Protein AF-A0A0N0UZQ4-F1 (afdb_monomer)

Structure (mmCIF, N/CA/C/O backbone):
data_AF-A0A0N0UZQ4-F1
#
_entry.id   AF-A0A0N0UZQ4-F1
#
loop_
_atom_site.group_PDB
_atom_site.id
_atom_site.type_symbol
_atom_site.label_atom_id
_atom_site.label_alt_id
_atom_site.label_comp_id
_atom_site.label_asym_id
_atom_site.label_entity_id
_atom_site.label_seq_id
_atom_site.pdbx_PDB_ins_code
_atom_site.Cartn_x
_atom_site.Cartn_y
_atom_site.Cartn_z
_atom_site.occupancy
_atom_site.B_iso_or_equiv
_atom_site.auth_seq_id
_atom_site.auth_comp_id
_atom_site.auth_asym_id
_atom_site.auth_atom_id
_atom_site.pdbx_PDB_model_num
ATOM 1 N N . MET A 1 1 ? -9.371 7.144 -10.632 1.00 91.50 1 MET A N 1
ATOM 2 C CA . MET A 1 1 ? -10.014 5.848 -10.934 1.00 91.50 1 MET A CA 1
ATOM 3 C C . MET A 1 1 ? -11.484 5.900 -10.529 1.00 91.50 1 MET A C 1
ATOM 5 O O . MET A 1 1 ? -11.861 6.770 -9.751 1.00 91.50 1 MET A O 1
ATOM 9 N N . ARG A 1 2 ? -12.350 5.026 -11.067 1.00 90.88 2 ARG A N 1
ATOM 10 C CA . ARG A 1 2 ? -13.792 4.991 -10.733 1.00 90.88 2 ARG A CA 1
ATOM 11 C C . ARG A 1 2 ? -14.223 3.595 -10.284 1.00 90.88 2 ARG A C 1
ATOM 13 O O . ARG A 1 2 ? -13.680 2.597 -10.742 1.00 90.88 2 ARG A O 1
ATOM 20 N N . GLY A 1 3 ? -15.253 3.530 -9.440 1.00 94.94 3 GLY A N 1
ATOM 21 C CA . GLY A 1 3 ? -15.854 2.276 -8.974 1.00 94.94 3 GLY A CA 1
ATOM 22 C C . GLY A 1 3 ? -15.634 2.009 -7.486 1.00 94.94 3 GLY A C 1
ATOM 23 O O . GLY A 1 3 ? -15.282 2.909 -6.722 1.00 94.94 3 GLY A O 1
ATOM 24 N N . SER A 1 4 ? -15.881 0.768 -7.061 1.00 97.56 4 SER A N 1
ATOM 25 C CA . SER A 1 4 ? -15.708 0.352 -5.666 1.00 97.56 4 SER A CA 1
ATOM 26 C C . SER A 1 4 ? -14.229 0.371 -5.245 1.00 97.56 4 SER A C 1
ATOM 28 O O . SER A 1 4 ? -13.359 0.227 -6.104 1.00 97.56 4 SER A O 1
ATOM 30 N N . PRO A 1 5 ? -13.921 0.482 -3.935 1.00 98.12 5 PRO A N 1
ATOM 31 C CA . PRO A 1 5 ? -12.556 0.333 -3.423 1.00 98.12 5 PRO A CA 1
ATOM 32 C C . PRO A 1 5 ? -11.830 -0.908 -3.947 1.00 98.12 5 PRO A C 1
ATOM 34 O O . PRO A 1 5 ? -10.680 -0.823 -4.356 1.00 98.12 5 PRO A O 1
ATOM 37 N N . VAL A 1 6 ? -12.541 -2.038 -4.015 1.00 98.38 6 VAL A N 1
ATOM 38 C CA . VAL A 1 6 ? -12.014 -3.295 -4.558 1.00 98.38 6 VAL A CA 1
ATOM 39 C C . VAL A 1 6 ? -11.595 -3.120 -6.011 1.00 98.38 6 VAL A C 1
ATOM 41 O O . VAL A 1 6 ? -10.452 -3.408 -6.347 1.00 98.38 6 VAL A O 1
ATOM 44 N N . LYS A 1 7 ? -12.487 -2.606 -6.866 1.00 98.25 7 LYS A N 1
ATOM 45 C CA . LYS A 1 7 ? -12.185 -2.400 -8.284 1.00 98.25 7 LYS A CA 1
ATOM 46 C C . LYS A 1 7 ? -10.992 -1.467 -8.476 1.00 98.25 7 LYS A C 1
ATOM 48 O O . LYS A 1 7 ? -10.081 -1.809 -9.213 1.00 98.25 7 LYS A O 1
ATOM 53 N N . GLN A 1 8 ? -10.971 -0.331 -7.783 1.00 98.56 8 GLN A N 1
ATOM 54 C CA . GLN A 1 8 ? -9.891 0.644 -7.935 1.00 98.56 8 GLN A CA 1
ATOM 55 C C . GLN A 1 8 ? -8.532 0.077 -7.501 1.00 98.56 8 GLN A C 1
ATOM 57 O O . GLN A 1 8 ? -7.540 0.295 -8.185 1.00 98.56 8 GLN A O 1
ATOM 62 N N . VAL A 1 9 ? -8.482 -0.706 -6.417 1.00 98.56 9 VAL A N 1
ATOM 63 C CA . VAL A 1 9 ? -7.253 -1.402 -6.004 1.00 98.56 9 VAL A CA 1
ATOM 64 C C . VAL A 1 9 ? -6.811 -2.436 -7.039 1.00 98.56 9 VAL A C 1
ATOM 66 O O . VAL A 1 9 ? -5.619 -2.547 -7.320 1.00 98.56 9 VAL A O 1
ATOM 69 N N . GLN A 1 10 ? -7.749 -3.188 -7.621 1.00 98.00 10 GLN A N 1
ATOM 70 C CA . GLN A 1 10 ? -7.423 -4.146 -8.676 1.00 98.00 10 GLN A CA 1
ATOM 71 C C . GLN A 1 10 ? -6.881 -3.443 -9.916 1.00 98.00 10 GLN A C 1
ATOM 73 O O . GLN A 1 10 ? -5.828 -3.827 -10.419 1.00 98.00 10 GLN A O 1
ATOM 78 N N . ASP A 1 11 ? -7.552 -2.393 -10.379 1.00 98.12 11 ASP A N 1
ATOM 79 C CA . ASP A 1 11 ? -7.102 -1.611 -11.525 1.00 98.12 11 ASP A CA 1
ATOM 80 C C . ASP A 1 11 ? -5.698 -1.040 -11.256 1.00 98.12 11 ASP A C 1
ATOM 82 O O . ASP A 1 11 ? -4.803 -1.192 -12.087 1.00 98.12 11 ASP A O 1
ATOM 86 N N . LEU A 1 12 ? -5.458 -0.495 -10.056 1.00 98.44 12 LEU A N 1
ATOM 87 C CA . LEU A 1 12 ? -4.156 0.034 -9.642 1.00 98.44 12 LEU A CA 1
ATOM 88 C C . LEU A 1 12 ? -3.059 -1.040 -9.672 1.00 98.44 12 LEU A C 1
ATOM 90 O O . LEU A 1 12 ? -1.974 -0.816 -10.214 1.00 98.44 12 LEU A O 1
ATOM 94 N N . PHE A 1 13 ? -3.339 -2.223 -9.125 1.00 98.25 13 PHE A N 1
ATOM 95 C CA . PHE A 1 13 ? -2.390 -3.334 -9.083 1.00 98.25 13 PHE A CA 1
ATOM 96 C C . PHE A 1 13 ? -1.973 -3.803 -10.485 1.00 98.25 13 PHE A C 1
ATOM 98 O O . PHE A 1 13 ? -0.789 -4.040 -10.727 1.00 98.25 13 PHE A O 1
ATOM 105 N N . HIS A 1 14 ? -2.918 -3.898 -11.424 1.00 96.75 14 HIS A N 1
ATOM 106 C CA . HIS A 1 14 ? -2.625 -4.354 -12.786 1.00 96.75 14 HIS A CA 1
ATOM 107 C C . HIS A 1 14 ? -1.987 -3.258 -13.646 1.00 96.75 14 HIS A C 1
ATOM 109 O O . HIS A 1 14 ? -1.104 -3.541 -14.454 1.00 96.75 14 HIS A O 1
ATOM 115 N N . GLN A 1 15 ? -2.412 -2.004 -13.481 1.00 96.88 15 GLN A N 1
ATOM 116 C CA . GLN A 1 15 ? -1.999 -0.922 -14.373 1.00 96.88 15 GLN A CA 1
ATOM 117 C C . GLN A 1 15 ? -0.660 -0.298 -13.967 1.00 96.88 15 GLN A C 1
ATOM 119 O O . GLN A 1 15 ? 0.107 0.068 -14.855 1.00 96.88 15 GLN A O 1
ATOM 124 N N . SER A 1 16 ? -0.324 -0.256 -12.672 1.00 96.94 16 SER A N 1
ATOM 125 C CA . SER A 1 16 ? 0.933 0.323 -12.151 1.00 96.94 16 SER A CA 1
ATOM 126 C C . SER A 1 16 ? 2.210 -0.394 -12.600 1.00 96.94 16 SER A C 1
ATOM 128 O O . SER A 1 16 ? 3.282 0.194 -12.579 1.00 96.94 16 SER A O 1
ATOM 130 N N . GLY A 1 17 ? 2.129 -1.676 -12.971 1.00 95.81 17 GLY A N 1
ATOM 131 C CA . GLY A 1 17 ? 3.316 -2.507 -13.194 1.00 95.81 17 GLY A CA 1
ATOM 132 C C . GLY A 1 17 ? 3.964 -3.035 -11.908 1.00 95.81 17 GLY A C 1
ATOM 133 O O . GLY A 1 17 ? 5.008 -3.681 -11.986 1.00 95.81 17 GLY A O 1
ATOM 134 N N . ILE A 1 18 ? 3.346 -2.832 -10.732 1.00 96.94 18 ILE A N 1
ATOM 135 C CA . ILE A 1 18 ? 3.848 -3.408 -9.475 1.00 96.94 18 ILE A CA 1
ATOM 136 C C . ILE A 1 18 ? 3.788 -4.940 -9.479 1.00 96.94 18 ILE A C 1
ATOM 138 O O . ILE A 1 18 ? 4.606 -5.596 -8.832 1.00 96.94 18 ILE A O 1
ATOM 142 N N . ASN A 1 19 ? 2.823 -5.517 -10.199 1.00 97.00 19 ASN A N 1
ATOM 143 C CA . ASN A 1 19 ? 2.689 -6.956 -10.349 1.00 97.00 19 ASN A CA 1
ATOM 144 C C . ASN A 1 19 ? 3.802 -7.502 -11.254 1.00 97.00 19 ASN A C 1
ATOM 146 O O . ASN A 1 19 ? 3.790 -7.289 -12.462 1.00 97.00 19 ASN A O 1
ATOM 150 N N . GLN A 1 20 ? 4.745 -8.218 -10.650 1.00 96.44 20 GLN A N 1
ATOM 151 C CA . GLN A 1 20 ? 5.904 -8.831 -11.301 1.00 96.44 20 GLN A CA 1
ATOM 152 C C . GLN A 1 20 ? 5.928 -10.349 -11.050 1.00 96.44 20 GLN A C 1
ATOM 154 O O . GLN A 1 20 ? 6.976 -10.998 -11.056 1.00 96.44 20 GLN A O 1
ATOM 159 N N . ILE A 1 21 ? 4.766 -10.943 -10.774 1.00 95.62 21 ILE A N 1
ATOM 160 C CA . ILE A 1 21 ? 4.651 -12.387 -10.582 1.00 95.62 21 ILE A CA 1
ATOM 161 C C . ILE A 1 21 ? 4.991 -13.098 -11.898 1.00 95.62 21 ILE A C 1
ATOM 163 O O . ILE A 1 21 ? 4.527 -12.709 -12.965 1.00 95.62 21 ILE A O 1
ATOM 167 N N . GLY A 1 22 ? 5.821 -14.141 -11.813 1.00 93.69 22 GLY A N 1
ATOM 168 C CA . GLY A 1 22 ? 6.335 -14.869 -12.977 1.00 93.69 22 GLY A CA 1
ATOM 169 C C . GLY A 1 22 ? 7.665 -14.338 -13.523 1.00 93.69 22 GLY A C 1
ATOM 170 O O . GLY A 1 22 ? 8.264 -15.000 -14.366 1.00 93.69 22 GLY A O 1
ATOM 171 N N . THR A 1 23 ? 8.176 -13.205 -13.022 1.00 93.31 23 THR A N 1
ATOM 172 C CA . THR A 1 23 ? 9.519 -12.706 -13.366 1.00 93.31 23 THR A CA 1
ATOM 173 C C . THR A 1 23 ? 10.556 -13.072 -12.299 1.00 93.31 23 THR A C 1
ATOM 175 O O . THR A 1 23 ? 10.227 -13.334 -11.135 1.00 93.31 23 THR A O 1
ATOM 178 N N . SER A 1 24 ? 11.836 -13.110 -12.687 1.00 92.94 24 SER A N 1
ATOM 179 C CA . SER A 1 24 ? 12.928 -13.479 -11.779 1.00 92.94 24 SER A CA 1
ATOM 180 C C . SER A 1 24 ? 13.134 -12.428 -10.687 1.00 92.94 24 SER A C 1
ATOM 182 O O . SER A 1 24 ? 13.608 -11.320 -10.937 1.00 92.94 24 SER A O 1
ATOM 184 N N . LYS A 1 25 ? 12.857 -12.821 -9.439 1.00 91.62 25 LYS A N 1
ATOM 185 C CA . LYS A 1 25 ? 13.096 -11.994 -8.247 1.00 91.62 25 LYS A CA 1
ATOM 186 C C . LYS A 1 25 ? 14.578 -11.651 -8.055 1.00 91.62 25 LYS A C 1
ATOM 188 O O . LYS A 1 25 ? 14.888 -10.587 -7.529 1.00 91.62 25 LYS A O 1
ATOM 193 N N . HIS A 1 26 ? 15.487 -12.548 -8.438 1.00 90.88 26 HIS A N 1
ATOM 194 C CA . HIS A 1 26 ? 16.928 -12.319 -8.302 1.00 90.88 26 HIS A CA 1
ATOM 195 C C . HIS A 1 26 ? 17.401 -11.214 -9.246 1.00 90.88 26 HIS A C 1
ATOM 197 O O . HIS A 1 26 ? 18.005 -10.253 -8.779 1.00 90.88 26 HIS A O 1
ATOM 203 N N . ILE A 1 27 ? 17.015 -11.303 -10.522 1.00 92.12 27 ILE A N 1
ATOM 204 C CA . ILE A 1 27 ? 17.335 -10.285 -11.530 1.00 92.12 27 ILE A CA 1
ATOM 205 C C . ILE A 1 27 ? 16.722 -8.942 -11.122 1.00 92.12 27 ILE A C 1
ATOM 207 O O . ILE A 1 27 ? 17.424 -7.940 -11.057 1.00 92.12 27 ILE A O 1
ATOM 211 N N . ALA A 1 28 ? 15.441 -8.923 -10.732 1.00 91.69 28 ALA A N 1
ATOM 212 C CA . ALA A 1 28 ? 14.779 -7.697 -10.283 1.00 91.69 28 ALA A CA 1
ATOM 213 C C . ALA A 1 28 ? 15.507 -7.032 -9.099 1.00 91.69 28 ALA A C 1
ATOM 215 O O . ALA A 1 28 ? 15.639 -5.809 -9.042 1.00 91.69 28 ALA A O 1
ATOM 216 N N . LYS A 1 29 ? 16.022 -7.833 -8.161 1.00 92.00 29 LYS A N 1
ATOM 217 C CA . LYS A 1 29 ? 16.782 -7.340 -7.010 1.00 92.00 29 LYS A CA 1
ATOM 218 C C . LYS A 1 29 ? 18.117 -6.714 -7.417 1.00 92.00 29 LYS A C 1
ATOM 220 O O . LYS A 1 29 ? 18.507 -5.713 -6.818 1.00 92.00 29 LYS A O 1
ATOM 225 N N . GLU A 1 30 ? 18.819 -7.303 -8.380 1.00 93.50 30 GLU A N 1
ATOM 226 C CA . GLU A 1 30 ? 20.072 -6.763 -8.920 1.00 93.50 30 GLU A CA 1
ATOM 227 C C . GLU A 1 30 ? 19.821 -5.445 -9.651 1.00 93.50 30 GLU A C 1
ATOM 229 O O . GLU A 1 30 ? 20.414 -4.435 -9.278 1.00 93.50 30 GLU A O 1
ATOM 234 N N . THR A 1 31 ? 18.835 -5.406 -10.550 1.00 92.81 31 THR A N 1
ATOM 235 C CA . THR A 1 31 ? 18.444 -4.183 -11.266 1.00 92.81 31 THR A CA 1
ATOM 236 C C . THR A 1 31 ? 18.078 -3.045 -10.310 1.00 92.81 31 THR A C 1
ATOM 238 O O . THR A 1 31 ? 18.507 -1.907 -10.490 1.00 92.81 31 THR A O 1
ATOM 241 N N . VAL A 1 32 ? 17.316 -3.331 -9.248 1.00 93.00 32 VAL A N 1
ATOM 242 C CA . VAL A 1 32 ? 16.963 -2.314 -8.244 1.00 93.00 32 VAL A CA 1
ATOM 243 C C . VAL A 1 32 ? 18.195 -1.813 -7.489 1.00 93.00 32 VAL A C 1
ATOM 245 O O . VAL A 1 32 ? 18.293 -0.620 -7.208 1.00 93.00 32 VAL A O 1
ATOM 248 N N . ARG A 1 33 ? 19.148 -2.691 -7.157 1.00 93.25 33 ARG A N 1
ATOM 249 C CA . ARG A 1 33 ? 20.399 -2.288 -6.493 1.00 93.25 33 ARG A CA 1
ATOM 250 C C . ARG A 1 33 ? 21.255 -1.404 -7.390 1.00 93.25 33 ARG A C 1
ATOM 252 O O . ARG A 1 33 ? 21.764 -0.395 -6.914 1.00 93.25 33 ARG A O 1
ATOM 259 N N . GLU A 1 34 ? 21.387 -1.762 -8.660 1.00 93.06 34 GLU A N 1
ATOM 260 C CA . GLU A 1 34 ? 22.114 -0.968 -9.651 1.00 93.06 34 GLU A CA 1
ATOM 261 C C . GLU A 1 34 ? 21.484 0.413 -9.823 1.00 93.06 34 GLU A C 1
ATOM 263 O O . GLU A 1 34 ? 22.190 1.414 -9.720 1.00 93.06 34 GLU A O 1
ATOM 268 N N . LYS A 1 35 ? 20.154 0.480 -9.969 1.00 92.12 35 LYS A N 1
ATOM 269 C CA . LYS A 1 35 ? 19.418 1.748 -10.058 1.00 92.12 35 LYS A CA 1
ATOM 270 C C . LYS A 1 35 ? 19.640 2.626 -8.823 1.00 92.12 35 LYS A C 1
ATOM 272 O O . LYS A 1 35 ? 19.947 3.805 -8.953 1.00 92.12 35 LYS A O 1
ATOM 277 N N . LEU A 1 36 ? 19.537 2.058 -7.619 1.00 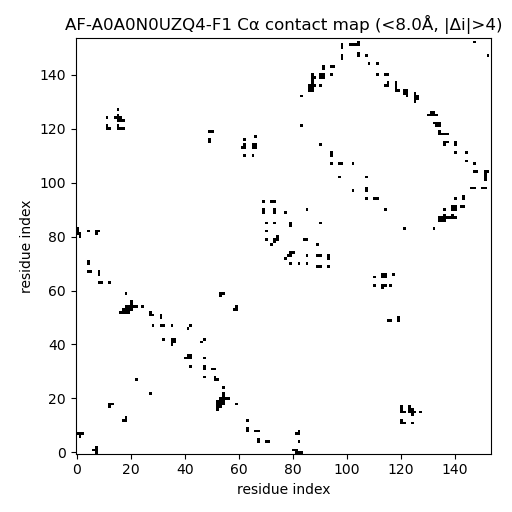92.69 36 LEU A N 1
ATOM 278 C CA . LEU A 1 36 ? 19.785 2.806 -6.381 1.00 92.69 36 LEU A CA 1
ATOM 279 C C . LEU A 1 36 ? 21.225 3.329 -6.305 1.00 92.69 36 LEU A C 1
ATOM 281 O O . LEU A 1 36 ? 21.420 4.483 -5.934 1.00 92.69 36 LEU A O 1
ATOM 285 N N . ASN A 1 37 ? 22.214 2.525 -6.704 1.00 92.44 37 ASN A N 1
ATOM 286 C CA . ASN A 1 37 ? 23.610 2.963 -6.767 1.00 92.44 37 ASN A CA 1
ATOM 287 C C . ASN A 1 37 ? 23.805 4.110 -7.773 1.00 92.44 37 ASN A C 1
ATOM 289 O O . ASN A 1 37 ? 24.470 5.087 -7.446 1.00 92.44 37 ASN A O 1
ATOM 293 N N . GLN A 1 38 ? 23.202 4.023 -8.965 1.00 93.19 38 GLN A N 1
ATOM 294 C CA . GLN A 1 38 ? 23.251 5.086 -9.980 1.00 93.19 38 GLN A CA 1
ATOM 295 C C . GLN A 1 38 ? 22.621 6.393 -9.478 1.00 93.19 38 GLN A C 1
ATOM 297 O O . GLN A 1 38 ? 23.118 7.477 -9.768 1.00 93.19 38 GLN A O 1
ATOM 302 N N . GLU A 1 39 ? 21.560 6.295 -8.677 1.00 91.31 39 GLU A N 1
ATOM 303 C CA . GLU A 1 39 ? 20.894 7.436 -8.041 1.00 91.31 39 GLU A CA 1
ATOM 304 C C . GLU A 1 39 ? 21.605 7.933 -6.765 1.00 91.31 39 GLU A C 1
ATOM 306 O O . GLU A 1 39 ? 21.075 8.804 -6.076 1.00 91.31 39 GLU A O 1
ATOM 311 N N . ASN A 1 40 ? 22.784 7.393 -6.420 1.00 91.81 40 ASN A N 1
ATOM 312 C CA . ASN A 1 40 ? 23.503 7.661 -5.165 1.00 91.81 40 ASN A CA 1
ATOM 313 C C . ASN A 1 40 ? 22.640 7.439 -3.902 1.00 91.81 40 ASN A C 1
ATOM 315 O O . ASN A 1 40 ? 22.794 8.120 -2.886 1.00 91.81 40 ASN A O 1
ATOM 319 N N . LYS A 1 41 ? 21.717 6.472 -3.953 1.00 90.31 41 LYS A N 1
ATOM 320 C CA . LYS A 1 41 ? 20.843 6.073 -2.843 1.00 90.31 41 LYS A CA 1
ATOM 321 C C . LYS A 1 41 ? 21.359 4.803 -2.170 1.00 90.31 41 LYS A C 1
ATOM 323 O O . LYS A 1 41 ? 21.915 3.909 -2.800 1.00 90.31 41 LYS A O 1
ATOM 328 N N . SER A 1 42 ? 21.113 4.685 -0.865 1.00 90.12 42 SER A N 1
ATOM 329 C CA . SER A 1 42 ? 21.535 3.512 -0.091 1.00 90.12 42 SER A CA 1
ATOM 330 C C . SER A 1 42 ? 20.831 2.227 -0.547 1.00 90.12 42 SER A C 1
ATOM 332 O O . SER A 1 42 ? 19.607 2.194 -0.691 1.00 90.12 42 SER A O 1
ATOM 334 N N . THR A 1 43 ? 21.589 1.140 -0.690 1.00 92.12 43 THR A N 1
ATOM 335 C CA . THR A 1 43 ? 21.120 -0.189 -1.124 1.00 92.12 43 THR A CA 1
ATOM 336 C C . THR A 1 43 ? 20.713 -1.106 0.036 1.00 92.12 43 THR A C 1
ATOM 338 O O . THR A 1 43 ? 20.808 -2.334 -0.055 1.00 92.12 43 THR A O 1
ATOM 341 N N . THR A 1 44 ? 20.227 -0.527 1.140 1.00 92.31 44 THR A N 1
ATOM 342 C CA . THR A 1 44 ? 19.716 -1.302 2.281 1.00 92.31 44 THR A CA 1
ATOM 343 C C . THR A 1 44 ? 18.601 -2.265 1.868 1.00 92.31 44 THR A C 1
ATOM 345 O O . THR A 1 44 ? 17.879 -2.044 0.894 1.00 92.31 44 THR A O 1
ATOM 348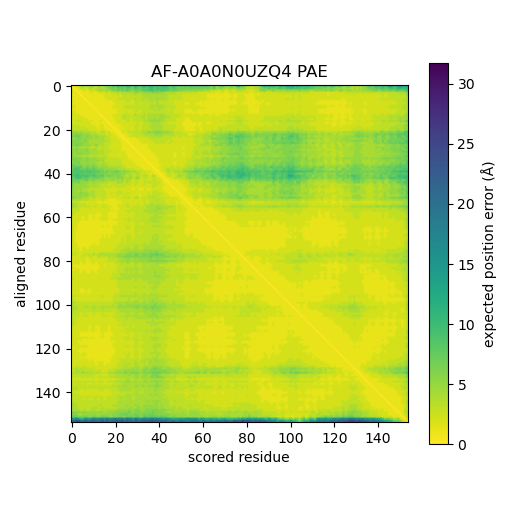 N N . TRP A 1 45 ? 18.405 -3.330 2.651 1.00 87.94 45 TRP A N 1
ATOM 349 C CA . TRP A 1 45 ? 17.304 -4.274 2.437 1.00 87.94 45 TRP A CA 1
ATOM 350 C C . TRP A 1 45 ? 15.936 -3.595 2.385 1.00 87.94 45 TRP A C 1
ATOM 352 O O . TRP A 1 45 ? 15.108 -3.972 1.557 1.00 87.94 45 TRP A O 1
ATOM 362 N N . HIS A 1 46 ? 15.731 -2.576 3.223 1.00 87.00 46 HIS A N 1
ATOM 363 C CA . HIS A 1 46 ? 14.519 -1.769 3.214 1.00 87.00 46 HIS A CA 1
ATOM 364 C C . HIS A 1 46 ? 14.346 -1.035 1.878 1.00 87.00 46 HIS A C 1
ATOM 366 O O . HIS A 1 46 ? 13.321 -1.207 1.225 1.00 87.00 46 HIS A O 1
ATOM 372 N N . ASN A 1 47 ? 15.362 -0.299 1.413 1.00 88.12 47 ASN A N 1
ATOM 373 C CA . ASN A 1 47 ? 15.276 0.458 0.160 1.00 88.12 47 ASN A CA 1
ATOM 374 C C . ASN A 1 47 ? 15.111 -0.450 -1.059 1.00 88.12 47 ASN A C 1
ATOM 376 O O . ASN A 1 47 ? 14.305 -0.160 -1.943 1.00 88.12 47 ASN A O 1
ATOM 380 N N . VAL A 1 48 ? 15.823 -1.577 -1.095 1.00 91.12 48 VAL A N 1
ATOM 381 C CA . VAL A 1 48 ? 15.668 -2.571 -2.162 1.00 91.12 48 VAL A CA 1
ATOM 382 C C . VAL A 1 48 ? 14.251 -3.143 -2.142 1.00 91.12 48 VAL A C 1
ATOM 384 O O . VAL A 1 48 ? 13.571 -3.132 -3.163 1.00 91.12 48 VAL A O 1
ATOM 387 N N . GLY A 1 49 ? 13.762 -3.584 -0.979 1.00 89.44 49 GLY A N 1
ATOM 388 C CA . GLY A 1 49 ? 12.406 -4.115 -0.829 1.00 89.44 49 GLY A CA 1
ATOM 389 C C . GLY A 1 49 ? 11.321 -3.096 -1.184 1.00 89.44 49 GLY A C 1
ATOM 390 O O . GLY A 1 49 ? 10.345 -3.451 -1.848 1.00 89.44 49 GLY A O 1
ATOM 391 N N . LYS A 1 50 ? 11.513 -1.823 -0.814 1.00 87.88 50 LYS A N 1
ATOM 392 C CA . LYS A 1 50 ? 10.622 -0.717 -1.176 1.00 87.88 50 LYS A CA 1
ATOM 393 C C . LYS A 1 50 ? 10.562 -0.525 -2.683 1.00 87.88 50 LYS A C 1
ATOM 395 O O . LYS A 1 50 ? 9.466 -0.329 -3.173 1.00 87.88 50 LYS A O 1
ATOM 400 N N . ASN A 1 51 ? 11.675 -0.641 -3.407 1.00 89.12 51 ASN A N 1
ATOM 401 C CA . ASN A 1 51 ? 11.725 -0.393 -4.851 1.00 89.12 51 ASN A CA 1
ATOM 402 C C . ASN A 1 51 ? 11.436 -1.631 -5.722 1.00 89.12 51 ASN A C 1
ATOM 404 O O . ASN A 1 51 ? 11.176 -1.490 -6.914 1.00 89.12 51 ASN A O 1
ATOM 408 N N . MET A 1 52 ? 11.416 -2.837 -5.154 1.00 93.69 52 MET A N 1
ATOM 409 C CA . MET A 1 52 ? 11.032 -4.045 -5.893 1.00 93.69 52 MET A CA 1
ATOM 410 C C . MET A 1 52 ? 9.525 -4.130 -6.167 1.00 93.69 52 MET A C 1
ATOM 412 O O . MET A 1 52 ? 8.705 -3.750 -5.326 1.00 93.69 52 MET A O 1
ATOM 416 N N . GLY A 1 53 ? 9.165 -4.737 -7.300 1.00 94.69 53 GLY A N 1
ATOM 417 C CA . GLY A 1 53 ? 7.803 -5.203 -7.564 1.00 94.69 53 GLY A CA 1
ATOM 418 C C . GLY A 1 53 ? 7.391 -6.383 -6.673 1.00 94.69 53 GLY A C 1
ATOM 419 O O . GLY A 1 53 ? 8.169 -6.909 -5.871 1.00 94.69 53 GLY A O 1
ATOM 420 N N . ILE A 1 54 ? 6.137 -6.810 -6.801 1.00 96.44 54 ILE A N 1
ATOM 421 C CA . ILE A 1 54 ? 5.577 -7.948 -6.067 1.00 96.44 54 ILE A CA 1
ATOM 422 C C . ILE A 1 54 ? 5.713 -9.209 -6.924 1.00 96.44 54 ILE A C 1
ATOM 424 O O . ILE A 1 54 ? 5.144 -9.289 -8.006 1.00 96.44 54 ILE A O 1
ATOM 428 N N . HIS A 1 55 ? 6.431 -10.210 -6.406 1.00 95.94 55 HIS A N 1
ATOM 429 C CA . HIS A 1 55 ? 6.724 -11.473 -7.106 1.00 95.94 55 HIS A CA 1
ATOM 430 C C . HIS A 1 55 ? 6.029 -12.705 -6.492 1.00 95.94 55 HIS A C 1
ATOM 432 O O . HIS A 1 55 ? 6.295 -13.830 -6.902 1.00 95.94 55 HIS A O 1
ATOM 438 N N . SER A 1 56 ? 5.176 -12.525 -5.478 1.00 95.25 56 SER A N 1
ATOM 439 C CA . SER A 1 56 ? 4.492 -13.618 -4.771 1.00 95.25 56 SER A CA 1
ATOM 440 C C . SER A 1 56 ? 2.991 -13.374 -4.736 1.00 95.25 56 SER A C 1
ATOM 442 O O . SER A 1 56 ? 2.568 -12.303 -4.301 1.00 95.25 56 SER A O 1
ATOM 444 N N . TYR A 1 57 ? 2.201 -14.384 -5.121 1.00 96.00 57 TYR A N 1
ATOM 445 C CA . TYR A 1 57 ? 0.736 -14.350 -5.023 1.00 96.00 57 TYR A CA 1
ATOM 446 C C . TYR A 1 57 ? 0.276 -14.061 -3.594 1.00 96.00 57 TYR A C 1
ATOM 448 O O . TYR A 1 57 ? -0.491 -13.132 -3.377 1.00 96.00 57 TYR A O 1
ATOM 456 N N . LYS A 1 58 ? 0.855 -14.751 -2.601 1.00 96.69 58 LYS A N 1
ATOM 457 C CA . LYS A 1 58 ? 0.522 -14.535 -1.186 1.00 96.69 58 LYS A CA 1
ATOM 458 C C . LYS A 1 58 ? 0.741 -13.081 -0.760 1.00 96.69 58 LYS A C 1
ATOM 460 O O . LYS A 1 58 ? -0.101 -12.500 -0.091 1.00 96.69 58 LYS A O 1
ATOM 465 N N . THR A 1 59 ? 1.866 -12.481 -1.156 1.00 95.69 59 THR A N 1
ATOM 466 C CA . THR A 1 59 ? 2.149 -11.072 -0.839 1.00 95.69 59 THR A CA 1
ATOM 467 C C . THR A 1 59 ? 1.200 -10.133 -1.578 1.00 95.69 59 THR A C 1
ATOM 469 O O . THR A 1 59 ? 0.734 -9.166 -0.986 1.00 95.69 59 THR A O 1
ATOM 472 N N . ALA A 1 60 ? 0.894 -10.414 -2.848 1.00 97.31 60 ALA A N 1
ATOM 473 C CA . ALA A 1 60 ? -0.049 -9.622 -3.630 1.00 97.31 60 ALA A CA 1
ATOM 474 C C . ALA A 1 60 ? -1.455 -9.633 -3.018 1.00 97.31 60 ALA A C 1
ATOM 476 O O . ALA A 1 60 ? -2.103 -8.590 -2.970 1.00 97.31 60 ALA A O 1
ATOM 477 N N . ASP A 1 61 ? -1.916 -10.783 -2.533 1.00 97.88 61 ASP A N 1
ATOM 478 C CA . ASP A 1 61 ? -3.218 -10.918 -1.881 1.00 97.88 61 ASP A CA 1
ATOM 479 C C . ASP A 1 61 ? -3.250 -10.125 -0.577 1.00 97.88 61 ASP A C 1
ATOM 481 O O . ASP A 1 61 ? -4.043 -9.191 -0.453 1.00 97.88 61 ASP A O 1
ATOM 485 N N . SER A 1 62 ? -2.309 -10.394 0.336 1.00 97.69 62 SER A N 1
ATOM 486 C CA . SER A 1 62 ? -2.249 -9.697 1.626 1.00 97.69 62 SER A CA 1
ATOM 487 C C . SER A 1 62 ? -2.110 -8.181 1.470 1.00 97.69 62 SER A C 1
ATOM 489 O O . SER A 1 62 ? -2.721 -7.421 2.216 1.00 97.69 62 SER A O 1
ATOM 491 N N . TYR A 1 63 ? -1.329 -7.706 0.498 1.00 98.31 63 TYR A N 1
ATOM 492 C CA . TYR A 1 63 ? -1.166 -6.267 0.292 1.00 98.31 63 TYR A CA 1
ATOM 493 C C . TYR A 1 63 ? -2.417 -5.632 -0.309 1.00 98.31 63 TYR A C 1
ATOM 495 O O . TYR A 1 63 ? -2.851 -4.593 0.182 1.00 98.31 63 TYR A O 1
ATOM 503 N N . ARG A 1 64 ? -3.049 -6.258 -1.311 1.00 98.44 64 ARG A N 1
ATOM 504 C CA . ARG A 1 64 ? -4.298 -5.736 -1.887 1.00 98.44 64 ARG A CA 1
ATOM 505 C C . ARG A 1 64 ? -5.425 -5.694 -0.861 1.00 98.44 64 ARG A C 1
ATOM 507 O O . ARG A 1 64 ? -6.193 -4.737 -0.874 1.00 98.44 64 ARG A O 1
ATOM 514 N N . GLU A 1 65 ? -5.512 -6.670 0.038 1.00 98.62 65 GLU A N 1
ATOM 515 C CA . GLU A 1 65 ? -6.476 -6.641 1.146 1.00 98.62 65 GLU A CA 1
ATOM 516 C C . GLU A 1 65 ? -6.287 -5.403 2.027 1.00 98.62 65 GLU A C 1
ATOM 518 O O . GLU A 1 65 ? -7.253 -4.685 2.296 1.00 98.62 65 GLU A O 1
ATOM 523 N N . VAL A 1 66 ? -5.041 -5.088 2.397 1.00 98.75 66 VAL A N 1
ATOM 524 C CA . VAL A 1 66 ? -4.730 -3.871 3.161 1.00 98.75 66 VAL A CA 1
ATOM 525 C C . VAL A 1 66 ? -5.047 -2.613 2.355 1.00 98.75 66 VAL A C 1
ATOM 527 O O . VAL A 1 66 ? -5.648 -1.691 2.892 1.00 98.75 66 VAL A O 1
ATOM 530 N N . TRP A 1 67 ? -4.714 -2.560 1.064 1.00 98.81 67 TRP A N 1
ATOM 531 C CA . TRP A 1 67 ? -5.002 -1.387 0.226 1.00 98.81 67 TRP A CA 1
ATOM 532 C C . TRP A 1 67 ? -6.506 -1.135 0.086 1.00 98.81 67 TRP A C 1
ATOM 534 O O . TRP A 1 67 ? -6.953 0.012 0.116 1.00 98.81 67 TRP A O 1
ATOM 544 N N . ILE A 1 68 ? -7.301 -2.205 -0.021 1.00 98.81 68 ILE A N 1
ATOM 545 C CA . ILE A 1 68 ? -8.765 -2.125 -0.021 1.00 98.81 68 ILE A CA 1
ATOM 546 C C . ILE A 1 68 ? -9.257 -1.582 1.316 1.00 98.81 68 ILE A C 1
ATOM 548 O O . ILE A 1 68 ? -10.139 -0.725 1.320 1.00 98.81 68 ILE A O 1
ATOM 552 N N . ALA A 1 69 ? -8.701 -2.063 2.430 1.00 98.75 69 ALA A N 1
ATOM 553 C CA . ALA A 1 69 ? -9.068 -1.606 3.763 1.00 98.75 69 ALA A CA 1
ATOM 554 C C . ALA A 1 69 ? -8.734 -0.120 3.971 1.00 98.75 69 ALA A C 1
ATOM 556 O O . ALA A 1 69 ? -9.612 0.629 4.385 1.00 98.75 69 ALA A O 1
ATOM 557 N N . VAL A 1 70 ? -7.535 0.327 3.578 1.00 98.81 70 VAL A N 1
ATOM 558 C CA . VAL A 1 70 ? -7.126 1.744 3.601 1.00 98.81 70 VAL A CA 1
ATOM 559 C C . VAL A 1 70 ? -8.086 2.605 2.780 1.00 98.81 70 VAL A C 1
ATOM 561 O O . VAL A 1 70 ? -8.560 3.636 3.246 1.00 98.81 70 VAL A O 1
ATOM 564 N N . HIS A 1 71 ? -8.409 2.193 1.551 1.00 98.75 71 HIS A N 1
ATOM 565 C CA . HIS A 1 71 ? -9.294 2.987 0.700 1.00 98.75 71 HIS A CA 1
ATOM 566 C C . HIS A 1 71 ? -10.749 2.984 1.192 1.00 98.75 71 HIS A C 1
ATOM 568 O O . HIS A 1 71 ? -11.448 3.980 1.023 1.00 98.75 71 HIS A O 1
ATOM 574 N N . ARG A 1 72 ? -11.230 1.885 1.790 1.00 98.62 72 ARG A N 1
ATOM 575 C CA . ARG A 1 72 ? -12.548 1.845 2.447 1.00 98.62 72 ARG A CA 1
ATOM 576 C C . ARG A 1 72 ? -12.593 2.804 3.628 1.00 98.62 72 ARG A C 1
ATOM 578 O O . ARG A 1 72 ? -13.482 3.645 3.653 1.00 98.62 72 ARG A O 1
ATOM 585 N N . ASP A 1 73 ? -11.598 2.737 4.506 1.00 98.62 73 ASP A N 1
ATOM 586 C CA . ASP A 1 73 ? -11.473 3.617 5.667 1.00 98.62 73 ASP A CA 1
ATOM 587 C C . ASP A 1 73 ? -11.466 5.097 5.254 1.00 98.62 73 ASP A C 1
ATOM 589 O O . ASP A 1 73 ? -12.303 5.879 5.701 1.00 98.62 73 ASP A O 1
ATOM 593 N N . ALA A 1 74 ? -10.620 5.467 4.287 1.00 98.44 74 ALA A N 1
ATOM 594 C CA . ALA A 1 74 ? -10.558 6.832 3.767 1.00 98.44 74 ALA A CA 1
ATOM 595 C C . ALA A 1 74 ? -11.868 7.276 3.089 1.00 98.44 74 ALA A C 1
ATOM 597 O O . ALA A 1 74 ? -12.256 8.445 3.150 1.00 98.44 74 ALA A O 1
ATOM 598 N N . LYS A 1 75 ? -12.575 6.359 2.421 1.00 97.94 75 LYS A N 1
ATOM 599 C CA . LYS A 1 75 ? -13.866 6.657 1.800 1.00 97.94 75 LYS A CA 1
ATOM 600 C C . LYS A 1 75 ? -14.961 6.883 2.842 1.00 97.94 75 LYS A C 1
ATOM 602 O O . LYS A 1 75 ? -15.758 7.799 2.668 1.00 97.94 75 LYS A O 1
ATOM 607 N N . GLU A 1 76 ? -15.020 6.039 3.864 1.00 97.88 76 GLU A N 1
ATOM 608 C CA . GLU A 1 76 ? -16.083 6.022 4.873 1.00 97.88 76 GLU A CA 1
ATOM 609 C C . GLU A 1 76 ? -15.916 7.148 5.896 1.00 97.88 76 GLU A C 1
ATOM 611 O O . GLU A 1 76 ? -16.887 7.838 6.192 1.00 97.88 76 GLU A O 1
ATOM 616 N N . ASN A 1 77 ? -14.688 7.392 6.359 1.00 97.38 77 ASN A N 1
ATOM 617 C CA . ASN A 1 77 ? -14.416 8.365 7.418 1.00 97.38 77 ASN A CA 1
ATOM 618 C C . ASN A 1 77 ? -14.098 9.774 6.893 1.00 97.38 77 ASN A C 1
ATOM 620 O O . ASN A 1 77 ? -14.320 10.755 7.597 1.00 97.38 77 ASN A O 1
ATOM 624 N N . ILE A 1 78 ? -13.582 9.892 5.662 1.00 96.38 78 ILE A N 1
ATOM 625 C CA . ILE A 1 78 ? -13.040 11.158 5.122 1.00 96.38 78 ILE A CA 1
ATOM 626 C C . ILE A 1 78 ? -13.701 11.545 3.784 1.00 96.38 78 ILE A C 1
ATOM 628 O O . ILE A 1 78 ? -13.640 12.693 3.349 1.00 96.38 78 ILE A O 1
ATOM 632 N N . GLY A 1 79 ? -14.384 10.612 3.112 1.00 97.00 79 GLY A N 1
ATOM 633 C CA . GLY A 1 79 ? -15.073 10.874 1.844 1.00 97.00 79 GLY A CA 1
ATOM 634 C C . GLY A 1 79 ? -14.190 10.761 0.595 1.00 97.00 79 GLY A C 1
ATOM 635 O O . GLY A 1 79 ? -14.567 11.256 -0.473 1.00 97.00 79 GLY A O 1
ATOM 636 N N . VAL A 1 80 ? -13.033 10.094 0.678 1.00 97.44 80 VAL A N 1
ATOM 637 C CA . VAL A 1 80 ? -12.134 9.878 -0.470 1.00 97.44 80 VAL A CA 1
ATOM 638 C C . VAL A 1 80 ? -12.778 8.931 -1.492 1.00 97.44 80 VAL A C 1
ATOM 640 O O . VAL A 1 80 ? -12.937 7.736 -1.261 1.00 97.44 80 VAL A O 1
ATOM 643 N N . LYS A 1 81 ? -13.171 9.465 -2.656 1.00 96.88 81 LYS A N 1
ATOM 644 C CA . LYS A 1 81 ? -13.882 8.693 -3.700 1.00 96.88 81 LYS A CA 1
ATOM 645 C C . LYS A 1 81 ? -12.959 7.939 -4.666 1.00 96.88 81 LYS A C 1
ATOM 647 O O . LYS A 1 81 ? -13.379 6.931 -5.239 1.00 96.88 81 LYS A O 1
ATOM 652 N N . SER A 1 82 ? -11.756 8.461 -4.893 1.00 97.81 82 SER A N 1
ATOM 653 C CA . SER A 1 82 ? -10.765 7.921 -5.831 1.00 97.81 82 SER A CA 1
ATOM 654 C C . SER A 1 82 ? -9.502 7.544 -5.072 1.00 97.81 82 SER A C 1
ATOM 656 O O . SER A 1 82 ? -8.998 8.363 -4.305 1.00 97.81 82 SER A O 1
ATOM 658 N N . ILE A 1 83 ? -8.957 6.358 -5.339 1.00 98.25 83 ILE A N 1
ATOM 659 C CA . ILE A 1 83 ? -7.721 5.880 -4.706 1.00 98.25 83 ILE A CA 1
ATOM 660 C C . ILE A 1 83 ? -6.518 6.765 -5.034 1.00 98.25 83 ILE A C 1
ATOM 662 O O . ILE A 1 83 ? -5.633 6.941 -4.206 1.00 98.25 83 ILE A O 1
ATOM 666 N N . GLU A 1 84 ? -6.537 7.406 -6.202 1.00 98.06 84 GLU A N 1
ATOM 667 C CA . GLU A 1 84 ? -5.527 8.385 -6.610 1.00 98.06 84 GLU A CA 1
ATOM 668 C C . GLU A 1 84 ? -5.547 9.663 -5.758 1.00 98.06 84 GLU A C 1
ATOM 670 O O . GLU A 1 84 ? -4.598 10.435 -5.808 1.00 98.06 84 GLU A O 1
ATOM 675 N N . ASN A 1 85 ? -6.593 9.886 -4.957 1.00 97.75 85 ASN A N 1
ATOM 676 C CA . ASN A 1 85 ? -6.687 11.032 -4.051 1.00 97.75 85 ASN A CA 1
ATOM 677 C C . ASN A 1 85 ? -6.262 10.668 -2.617 1.00 97.75 85 ASN A C 1
ATOM 679 O O . ASN A 1 85 ? -6.479 11.455 -1.692 1.00 97.75 85 ASN A O 1
ATOM 683 N N . LEU A 1 86 ? -5.705 9.470 -2.400 1.00 98.25 86 LEU A N 1
ATOM 684 C CA . LEU A 1 86 ? -5.123 9.115 -1.112 1.00 98.25 86 LEU A CA 1
ATOM 685 C C . LEU A 1 86 ? -3.921 10.008 -0.795 1.00 98.25 86 LEU A C 1
ATOM 687 O O . LEU A 1 86 ? -3.093 10.311 -1.650 1.00 98.25 86 LEU A O 1
ATOM 691 N N . LYS A 1 87 ? -3.824 10.386 0.476 1.00 98.00 87 LYS A N 1
ATOM 692 C CA . LYS A 1 87 ? -2.751 11.188 1.055 1.00 98.00 87 LYS A CA 1
ATOM 693 C C . LYS A 1 87 ? -2.180 10.452 2.260 1.00 98.00 87 LYS A C 1
ATOM 695 O O . LYS A 1 87 ? -2.832 9.560 2.806 1.00 98.00 87 LYS A O 1
ATOM 700 N N . GLY A 1 88 ? -0.993 10.866 2.700 1.00 98.06 88 GLY A N 1
ATOM 701 C CA . GLY A 1 88 ? -0.335 10.274 3.865 1.00 98.06 88 GLY A CA 1
ATOM 702 C C . GLY A 1 88 ? -1.198 10.322 5.129 1.00 98.06 88 GLY A C 1
ATOM 703 O O . GLY A 1 88 ? -1.247 9.338 5.858 1.00 98.06 88 GLY A O 1
ATOM 704 N N . GLU A 1 89 ? -1.960 11.399 5.332 1.00 98.12 89 GLU A N 1
ATOM 705 C CA . GLU A 1 89 ? -2.882 11.555 6.469 1.00 98.12 89 GLU A CA 1
ATOM 706 C C . GLU A 1 89 ? -3.986 10.482 6.510 1.00 98.12 89 GLU A C 1
ATOM 708 O O . GLU A 1 89 ? -4.310 9.973 7.577 1.00 98.12 89 GLU A O 1
ATOM 713 N N . HIS A 1 90 ? -4.500 10.048 5.352 1.00 98.50 90 HIS A N 1
ATOM 714 C CA . HIS A 1 90 ? -5.508 8.982 5.287 1.00 98.50 90 HIS A CA 1
ATOM 715 C C . HIS A 1 90 ? -4.907 7.615 5.641 1.00 98.50 90 HIS A C 1
ATOM 717 O O . HIS A 1 90 ? -5.546 6.782 6.277 1.00 98.50 90 HIS A O 1
ATOM 723 N N . VAL A 1 91 ? -3.661 7.378 5.219 1.00 98.62 91 VAL A N 1
ATOM 724 C CA . VAL A 1 91 ? -2.927 6.146 5.532 1.00 98.62 91 VAL A CA 1
ATOM 725 C C . VAL A 1 91 ? -2.592 6.086 7.021 1.00 98.62 91 VAL A C 1
ATOM 7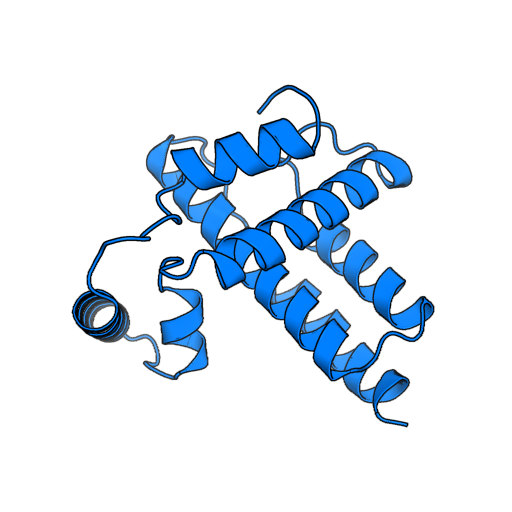27 O O . VAL A 1 91 ? -2.743 5.033 7.636 1.00 98.62 91 VAL A O 1
ATOM 730 N N . GLN A 1 92 ? -2.166 7.209 7.603 1.00 98.50 92 GLN A N 1
ATOM 731 C CA . GLN A 1 92 ? -1.900 7.307 9.035 1.00 98.50 92 GLN A CA 1
ATOM 732 C C . GLN A 1 92 ? -3.168 7.087 9.857 1.00 98.50 92 GLN A C 1
ATOM 734 O O . GLN A 1 92 ? -3.128 6.242 10.743 1.00 98.50 92 G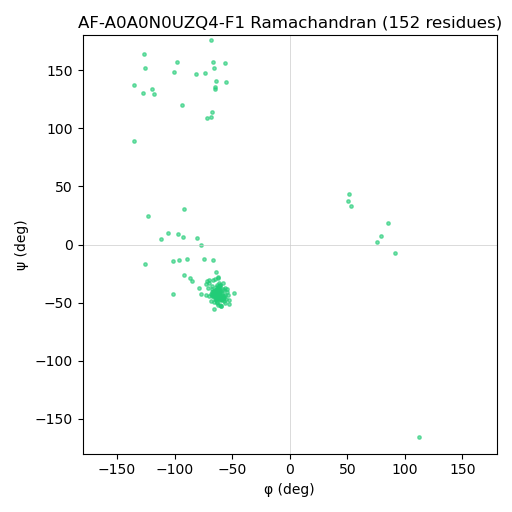LN A O 1
ATOM 739 N N . HIS A 1 93 ? -4.291 7.719 9.501 1.00 98.50 93 HIS A N 1
ATOM 740 C CA . HIS A 1 93 ? -5.581 7.48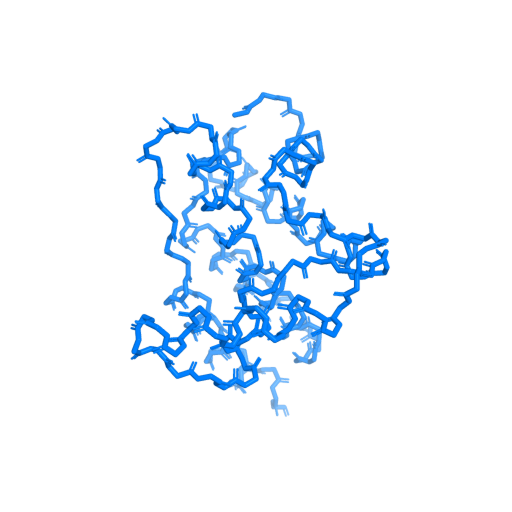1 10.160 1.00 98.50 93 HIS A CA 1
ATOM 741 C C . HIS A 1 93 ? -5.944 5.985 10.200 1.00 98.50 93 HIS A C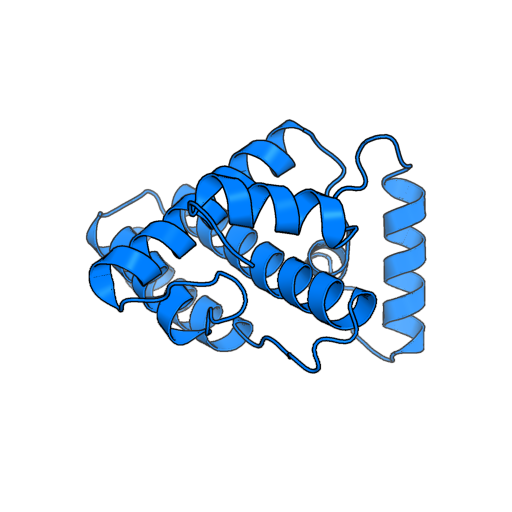 1
ATOM 743 O O . HIS A 1 93 ? -6.265 5.437 11.255 1.00 98.50 93 HIS A O 1
ATOM 749 N N . TYR A 1 94 ? -5.815 5.285 9.066 1.00 98.75 94 TYR A N 1
ATOM 750 C CA . TYR A 1 94 ? -6.050 3.841 9.012 1.00 98.75 94 TYR A CA 1
ATOM 751 C C . TYR A 1 94 ? -5.119 3.057 9.956 1.00 98.75 94 TYR A C 1
ATOM 753 O O . TYR A 1 94 ? -5.572 2.153 10.663 1.00 98.75 94 TYR A O 1
ATOM 761 N N . LEU A 1 95 ? -3.819 3.375 9.966 1.00 98.62 95 LEU A N 1
ATOM 762 C CA . LEU A 1 95 ? -2.830 2.690 10.806 1.00 98.62 95 LEU A CA 1
ATOM 763 C C . LEU A 1 95 ? -3.056 2.966 12.299 1.00 98.62 95 LEU A C 1
ATOM 765 O O . LEU A 1 95 ? -3.020 2.028 13.093 1.00 98.62 95 LEU A O 1
ATOM 769 N N . GLU A 1 96 ? -3.357 4.205 12.677 1.00 98.25 96 GLU A N 1
ATOM 770 C CA . GLU A 1 96 ? -3.730 4.587 14.044 1.00 98.25 96 GLU A CA 1
ATOM 771 C C . GLU A 1 96 ? -4.970 3.820 14.511 1.00 98.25 96 GLU A C 1
ATOM 773 O O . GLU A 1 96 ? -4.973 3.255 15.603 1.00 98.25 96 GLU A O 1
ATOM 778 N N . GLY A 1 97 ? -5.973 3.659 13.641 1.00 98.06 97 GLY A N 1
ATOM 779 C CA . GLY A 1 97 ? -7.129 2.806 13.918 1.00 98.06 97 GLY A CA 1
ATOM 780 C C . GLY A 1 97 ? -6.750 1.347 14.212 1.00 98.06 97 GLY A C 1
ATOM 781 O O . GLY A 1 97 ? -7.388 0.698 15.043 1.00 98.06 97 GLY A O 1
ATOM 782 N N . LYS A 1 98 ? -5.686 0.816 13.591 1.00 98.38 98 LYS A N 1
ATOM 783 C CA . LYS A 1 98 ? -5.159 -0.527 13.909 1.00 98.38 98 LYS A CA 1
ATOM 784 C C . LYS A 1 98 ? -4.445 -0.582 15.253 1.00 98.38 98 LYS A C 1
ATOM 786 O O . LYS A 1 98 ? -4.568 -1.596 15.937 1.00 98.38 98 LYS A O 1
ATOM 791 N N . ILE A 1 99 ? -3.775 0.492 15.658 1.00 97.62 99 ILE A N 1
ATOM 792 C CA . ILE A 1 99 ? -3.202 0.615 17.003 1.00 97.62 99 ILE A CA 1
ATOM 793 C C . ILE A 1 99 ? -4.324 0.643 18.045 1.00 97.62 99 ILE A C 1
ATOM 795 O O . ILE A 1 99 ? -4.286 -0.129 18.998 1.00 97.62 99 ILE A O 1
ATOM 799 N N . SER A 1 100 ? -5.375 1.44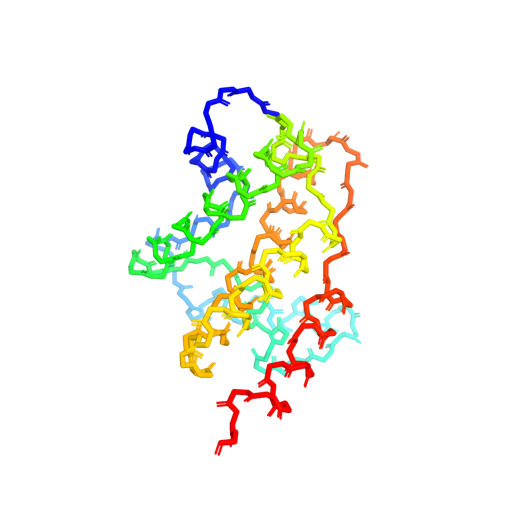4 17.834 1.00 97.06 100 SER A N 1
ATOM 800 C CA . SER A 1 100 ? -6.533 1.499 18.739 1.00 97.06 100 SER A CA 1
ATOM 801 C C . SER A 1 100 ? -7.283 0.166 18.847 1.00 97.06 100 SER A C 1
ATOM 803 O O . SER A 1 100 ? -7.870 -0.129 19.883 1.00 97.06 100 SER A O 1
ATOM 805 N N . GLN A 1 101 ? -7.244 -0.661 17.797 1.00 96.94 101 GLN A N 1
ATOM 806 C CA . GLN A 1 101 ? -7.785 -2.027 17.796 1.00 96.94 101 GLN A CA 1
ATOM 807 C C . GLN A 1 101 ? -6.883 -3.047 18.516 1.00 96.94 101 GLN A C 1
ATOM 809 O O . GLN A 1 101 ? -7.237 -4.223 18.568 1.00 96.94 101 GLN A O 1
ATOM 814 N N . ASN A 1 102 ? -5.736 -2.620 19.053 1.00 96.50 102 ASN A N 1
ATOM 815 C CA . ASN A 1 102 ? -4.758 -3.454 19.749 1.00 96.50 102 ASN A CA 1
ATOM 816 C C . ASN A 1 102 ? -4.336 -4.701 18.946 1.00 96.50 102 ASN A C 1
ATOM 818 O O . ASN A 1 102 ? -4.282 -5.818 19.466 1.00 96.50 102 ASN A O 1
ATOM 822 N N . VAL A 1 103 ? -4.086 -4.534 17.641 1.00 97.38 103 VAL A N 1
ATOM 823 C CA . VAL A 1 103 ? -3.563 -5.632 16.814 1.00 97.38 103 VAL A CA 1
ATOM 824 C C . VAL A 1 103 ? -2.151 -6.007 17.267 1.00 97.38 103 VAL A C 1
ATOM 826 O O . VAL A 1 103 ? -1.400 -5.160 17.736 1.00 97.38 103 VAL A O 1
ATOM 829 N N . ALA A 1 104 ? -1.743 -7.262 17.067 1.00 96.69 104 ALA A N 1
ATOM 830 C CA . ALA A 1 104 ? -0.365 -7.664 17.349 1.00 96.69 104 ALA A CA 1
ATOM 831 C C . ALA A 1 104 ? 0.643 -6.782 16.587 1.00 96.69 104 ALA A C 1
ATOM 833 O O . ALA A 1 104 ? 0.444 -6.492 15.401 1.00 96.69 104 ALA A O 1
ATOM 834 N N . HIS A 1 105 ? 1.755 -6.416 17.234 1.00 96.50 105 HIS A N 1
ATOM 835 C CA . HIS A 1 105 ? 2.776 -5.547 16.639 1.00 96.50 105 HIS A CA 1
ATOM 836 C C . HIS A 1 105 ? 3.295 -6.077 15.285 1.00 96.50 105 HIS A C 1
ATOM 838 O O . HIS A 1 105 ? 3.405 -5.333 14.312 1.00 96.50 105 HIS A O 1
ATOM 844 N N . SER A 1 106 ? 3.509 -7.389 15.156 1.00 95.56 106 SER A N 1
ATOM 845 C CA . SER A 1 106 ? 3.919 -8.024 13.892 1.00 95.56 106 SER A CA 1
ATOM 846 C C . SER A 1 106 ? 2.886 -7.861 12.764 1.00 95.56 106 SER A C 1
ATOM 848 O O . SER A 1 106 ? 3.241 -7.628 11.602 1.00 95.56 106 SER A O 1
ATOM 850 N N . THR A 1 107 ? 1.598 -7.931 13.101 1.00 96.69 107 THR A N 1
ATOM 851 C CA . THR A 1 107 ? 0.492 -7.674 12.174 1.00 96.69 107 THR A CA 1
ATOM 852 C C . THR A 1 107 ? 0.468 -6.205 11.761 1.00 96.69 107 THR A C 1
ATOM 854 O O . THR A 1 107 ? 0.366 -5.909 10.570 1.00 96.69 107 THR A O 1
ATOM 857 N N . PHE A 1 108 ? 0.647 -5.282 12.712 1.00 98.19 108 PHE A N 1
ATOM 858 C CA . PHE A 1 108 ? 0.770 -3.854 12.417 1.00 98.19 108 PHE A CA 1
ATOM 859 C C . PHE A 1 108 ? 1.922 -3.573 11.441 1.00 98.19 108 PHE A C 1
ATOM 861 O O . PHE A 1 108 ? 1.733 -2.883 10.438 1.00 98.19 108 PHE A O 1
ATOM 868 N N . MET A 1 109 ? 3.098 -4.166 11.668 1.00 96.62 109 MET A N 1
ATOM 869 C CA . MET A 1 109 ? 4.252 -3.993 10.781 1.00 96.62 109 MET A CA 1
ATOM 870 C C . MET A 1 109 ? 3.966 -4.478 9.356 1.00 96.62 109 MET A C 1
ATOM 872 O O . MET A 1 109 ? 4.388 -3.838 8.390 1.00 96.62 109 MET A O 1
ATOM 876 N N . THR A 1 110 ? 3.174 -5.544 9.209 1.00 96.56 110 THR A N 1
ATOM 877 C CA . THR A 1 110 ? 2.704 -6.017 7.899 1.00 96.56 110 THR A CA 1
ATOM 878 C C . THR A 1 110 ? 1.789 -4.991 7.224 1.00 96.56 110 THR A C 1
ATOM 880 O O . THR A 1 110 ? 1.959 -4.711 6.035 1.00 96.56 110 THR A O 1
ATOM 883 N N . TYR A 1 111 ? 0.861 -4.374 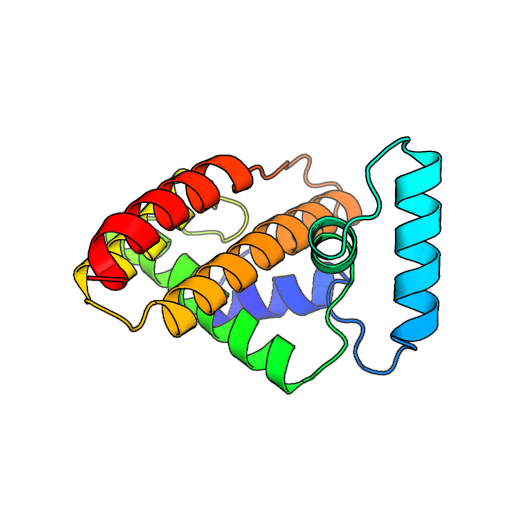7.967 1.00 98.38 111 TYR A N 1
ATOM 884 C CA . TYR A 1 111 ? 0.016 -3.295 7.443 1.00 98.38 1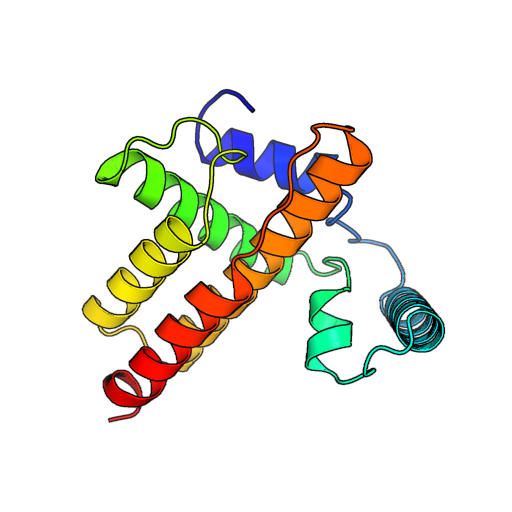11 TYR A CA 1
ATOM 885 C C . TYR A 1 111 ? 0.839 -2.079 7.009 1.00 98.38 111 TYR A C 1
ATOM 887 O O . TYR A 1 111 ? 0.625 -1.563 5.911 1.00 98.38 111 TYR A O 1
ATOM 895 N N . ALA A 1 112 ? 1.817 -1.660 7.814 1.00 97.75 112 ALA A N 1
ATOM 896 C CA . ALA A 1 112 ? 2.704 -0.550 7.480 1.00 97.75 112 ALA A CA 1
ATOM 897 C C . ALA A 1 112 ? 3.511 -0.832 6.199 1.00 97.75 112 ALA A C 1
ATOM 899 O O . ALA A 1 112 ? 3.556 0.006 5.300 1.00 97.75 112 ALA A O 1
ATOM 900 N N . SER A 1 113 ? 4.087 -2.032 6.058 1.00 96.19 113 SER A N 1
ATOM 901 C CA . SER A 1 113 ? 4.803 -2.431 4.836 1.00 96.19 113 SER A CA 1
ATOM 902 C C . SER A 1 113 ? 3.898 -2.508 3.603 1.00 96.19 113 SER A C 1
ATOM 904 O O . SER A 1 113 ? 4.318 -2.128 2.507 1.00 96.19 113 SER A O 1
ATOM 906 N N . ALA A 1 114 ? 2.648 -2.950 3.757 1.00 98.06 114 ALA A N 1
ATOM 907 C CA . ALA A 1 114 ? 1.674 -2.898 2.672 1.00 98.06 114 ALA A CA 1
ATOM 908 C C . ALA A 1 114 ? 1.359 -1.445 2.270 1.00 98.06 114 ALA A C 1
ATOM 910 O O . ALA A 1 114 ? 1.276 -1.157 1.077 1.00 98.06 114 ALA A O 1
ATOM 911 N N . CYS A 1 115 ? 1.257 -0.515 3.224 1.00 98.44 115 CYS A N 1
ATOM 912 C CA . CYS A 1 115 ? 1.035 0.909 2.951 1.00 98.44 115 CYS A CA 1
ATOM 913 C C . CYS A 1 115 ? 2.231 1.578 2.250 1.00 98.44 115 CYS A C 1
ATOM 915 O O . CYS A 1 115 ? 2.038 2.363 1.324 1.00 98.44 115 CYS A O 1
ATOM 917 N N . GLU A 1 116 ? 3.468 1.222 2.606 1.00 97.19 116 GLU A N 1
ATOM 918 C CA . GLU A 1 116 ? 4.658 1.671 1.862 1.00 97.19 116 GLU A CA 1
ATOM 919 C C . GLU A 1 116 ? 4.628 1.174 0.416 1.00 97.19 116 GLU A C 1
ATOM 921 O O . GLU A 1 116 ? 4.995 1.890 -0.517 1.00 97.19 116 GLU A O 1
ATOM 926 N N . LYS A 1 117 ? 4.154 -0.059 0.207 1.00 97.56 117 LYS A N 1
ATOM 927 C CA . LYS A 1 117 ? 3.997 -0.608 -1.138 1.00 97.56 117 LYS A CA 1
ATOM 928 C C . LYS A 1 117 ? 2.857 0.069 -1.904 1.00 97.56 117 LYS A C 1
ATOM 930 O O . LYS A 1 117 ? 2.971 0.214 -3.119 1.00 97.56 117 LYS A O 1
ATOM 935 N N . LEU A 1 118 ? 1.806 0.534 -1.225 1.00 98.50 118 LEU A N 1
ATOM 936 C CA . LEU A 1 118 ? 0.748 1.345 -1.833 1.00 98.50 118 LEU A CA 1
ATOM 937 C C . LEU A 1 118 ? 1.290 2.687 -2.342 1.00 98.50 118 LEU A C 1
ATOM 939 O O . LEU A 1 118 ? 1.008 3.037 -3.484 1.00 98.50 118 LEU A O 1
ATOM 943 N N . GLU A 1 119 ? 2.106 3.389 -1.542 1.00 98.25 119 GLU A N 1
ATOM 944 C CA . GLU A 1 119 ? 2.802 4.624 -1.960 1.00 98.25 119 GLU A CA 1
ATOM 945 C C . GLU A 1 119 ? 3.580 4.388 -3.261 1.00 98.25 119 GLU A C 1
ATOM 947 O O . GLU A 1 119 ? 3.406 5.111 -4.241 1.00 98.25 119 GLU A O 1
ATOM 952 N N . GLN A 1 120 ? 4.403 3.334 -3.297 1.00 97.25 120 GLN A N 1
ATOM 953 C CA . GLN A 1 120 ? 5.170 2.991 -4.493 1.00 97.25 120 GLN A CA 1
ATOM 954 C C . GLN A 1 120 ? 4.254 2.682 -5.685 1.00 97.25 120 GLN A C 1
ATOM 956 O O . GLN A 1 120 ? 4.504 3.143 -6.793 1.00 97.25 120 GLN A O 1
ATOM 961 N N . THR A 1 121 ? 3.194 1.906 -5.465 1.00 98.31 121 THR A N 1
ATOM 962 C CA . THR A 1 121 ? 2.272 1.482 -6.525 1.00 98.31 121 THR A CA 1
ATOM 963 C C . THR A 1 121 ? 1.544 2.674 -7.147 1.00 98.31 121 THR A C 1
ATOM 965 O O . THR A 1 121 ? 1.408 2.738 -8.368 1.00 98.31 121 THR A O 1
ATOM 968 N N . LEU A 1 122 ? 1.107 3.630 -6.325 1.00 98.50 122 LEU A N 1
ATOM 969 C CA . LEU A 1 122 ? 0.477 4.867 -6.785 1.00 98.50 122 LEU A CA 1
ATOM 970 C C . LEU A 1 122 ? 1.456 5.742 -7.574 1.00 98.50 122 LEU A C 1
ATOM 972 O O . LEU A 1 122 ? 1.091 6.237 -8.636 1.00 98.50 122 LEU A O 1
ATOM 976 N N . ASN A 1 123 ? 2.704 5.870 -7.112 1.00 97.94 123 ASN A N 1
ATOM 977 C CA . ASN A 1 123 ? 3.745 6.596 -7.846 1.00 97.94 123 ASN A CA 1
ATOM 978 C C . ASN A 1 123 ? 4.064 5.943 -9.201 1.00 97.94 123 ASN A C 1
ATOM 980 O O . ASN A 1 123 ? 4.091 6.635 -10.211 1.00 97.94 123 ASN A O 1
ATOM 984 N N . LEU A 1 124 ? 4.218 4.614 -9.251 1.00 97.56 124 LEU A N 1
ATOM 985 C CA . LEU A 1 124 ? 4.425 3.880 -10.508 1.00 97.56 124 LEU A CA 1
ATOM 986 C C . LEU A 1 124 ? 3.249 4.058 -11.474 1.00 97.56 124 LEU A C 1
ATOM 988 O O . LEU A 1 124 ? 3.437 4.224 -12.676 1.00 97.56 124 LEU A O 1
ATOM 992 N N . TYR A 1 125 ? 2.021 4.027 -10.952 1.00 98.06 125 TYR A N 1
ATOM 993 C CA . TYR A 1 125 ? 0.832 4.282 -11.755 1.00 98.06 125 TYR A CA 1
ATOM 994 C C . TYR A 1 125 ? 0.809 5.713 -12.302 1.00 98.06 125 TYR A C 1
ATOM 996 O O . TYR A 1 125 ? 0.525 5.893 -13.485 1.00 98.06 125 TYR A O 1
ATOM 1004 N N . ALA A 1 126 ? 1.104 6.709 -11.465 1.00 97.69 126 ALA A N 1
ATOM 1005 C CA . ALA A 1 126 ? 1.103 8.111 -11.859 1.00 97.69 126 ALA A CA 1
ATOM 1006 C C . ALA A 1 126 ? 2.173 8.423 -12.908 1.00 97.69 126 ALA A C 1
ATOM 1008 O O . ALA A 1 126 ? 1.873 9.113 -13.878 1.00 97.69 126 ALA A O 1
ATOM 1009 N N . GLU A 1 127 ? 3.373 7.859 -12.753 1.00 97.00 127 GLU A N 1
ATOM 1010 C CA . GLU A 1 127 ? 4.454 7.941 -13.738 1.00 97.00 127 GLU A CA 1
ATOM 1011 C C . GLU A 1 127 ? 4.024 7.316 -15.071 1.00 97.00 127 GLU A C 1
ATOM 1013 O O . GLU A 1 127 ? 4.073 7.965 -16.110 1.00 97.00 127 GLU A O 1
ATOM 1018 N N . LYS A 1 128 ? 3.520 6.077 -15.045 1.00 96.56 128 LYS A N 1
ATOM 1019 C CA . LYS A 1 128 ? 3.147 5.339 -16.259 1.00 96.56 128 LYS A CA 1
ATOM 1020 C C . LYS A 1 128 ? 1.955 5.931 -17.017 1.00 96.56 128 LYS A C 1
ATOM 1022 O O . LYS A 1 128 ? 1.859 5.742 -18.225 1.00 96.56 128 LYS A O 1
ATOM 1027 N N . ASN A 1 129 ? 1.024 6.572 -16.314 1.00 95.56 129 ASN A N 1
ATOM 1028 C CA . ASN A 1 129 ? -0.185 7.154 -16.905 1.00 95.56 129 ASN A CA 1
ATOM 1029 C C . ASN A 1 129 ? -0.121 8.685 -16.991 1.00 95.56 129 ASN A C 1
ATOM 1031 O O . ASN A 1 129 ? -1.145 9.306 -17.264 1.00 95.56 129 ASN A O 1
ATOM 1035 N N . GLU A 1 130 ? 1.046 9.280 -16.722 1.00 95.31 130 GLU A N 1
ATOM 1036 C CA . GLU A 1 130 ? 1.303 10.721 -16.822 1.00 95.31 130 GLU A CA 1
ATOM 1037 C C . GLU A 1 130 ? 0.255 11.580 -16.089 1.00 95.31 130 GLU A C 1
ATOM 1039 O O . GLU A 1 130 ? -0.138 12.655 -16.538 1.00 95.31 130 GLU A O 1
ATOM 1044 N N . THR A 1 131 ? -0.222 11.112 -14.931 1.00 93.94 131 THR A N 1
ATOM 1045 C CA . THR A 1 131 ? -1.319 11.788 -14.215 1.00 93.94 131 THR A CA 1
ATOM 1046 C C . THR A 1 131 ? -0.878 13.075 -13.518 1.00 93.94 131 THR A C 1
ATOM 1048 O O . THR A 1 131 ? -1.721 13.843 -13.059 1.00 93.94 131 THR A O 1
ATOM 1051 N N . GLY A 1 132 ? 0.436 13.304 -13.407 1.00 94.81 132 GLY A N 1
ATOM 1052 C CA . GLY A 1 132 ? 1.031 14.440 -12.697 1.00 94.81 132 GLY A CA 1
ATOM 1053 C C . GLY A 1 132 ? 1.000 14.320 -11.168 1.00 94.81 132 GLY A C 1
ATOM 1054 O O . GLY A 1 132 ? 1.453 15.231 -10.477 1.00 94.81 132 GLY A O 1
ATOM 1055 N N . ASN A 1 133 ? 0.488 13.211 -10.625 1.00 96.25 133 ASN A N 1
ATOM 1056 C CA . ASN A 1 133 ? 0.426 12.983 -9.183 1.00 96.25 133 ASN A CA 1
ATOM 1057 C C . ASN A 1 133 ? 1.760 12.465 -8.625 1.00 96.25 133 ASN A C 1
ATOM 1059 O O . ASN A 1 133 ? 2.458 11.684 -9.266 1.00 96.25 133 ASN A O 1
ATOM 1063 N N . SER A 1 134 ? 2.069 12.846 -7.383 1.00 96.62 134 SER A N 1
ATOM 1064 C CA . SER A 1 134 ? 3.181 12.300 -6.598 1.00 96.62 134 SER A CA 1
ATOM 1065 C C . SER A 1 134 ? 2.716 12.018 -5.173 1.00 96.62 134 SER A C 1
ATOM 1067 O O . SER A 1 134 ? 2.006 12.824 -4.567 1.00 96.62 134 SER A O 1
ATOM 1069 N N . TYR A 1 135 ? 3.115 10.870 -4.634 1.00 97.81 135 TYR A N 1
ATOM 1070 C CA . TYR A 1 135 ? 2.647 10.353 -3.352 1.00 97.81 135 TYR A CA 1
ATOM 1071 C C . TYR A 1 135 ? 3.802 10.219 -2.360 1.00 97.81 135 TYR A C 1
ATOM 1073 O O . TYR A 1 135 ? 4.823 9.590 -2.644 1.00 97.81 135 TYR A O 1
ATOM 1081 N N . HIS A 1 136 ? 3.602 10.776 -1.163 1.00 96.56 136 HIS A N 1
ATOM 1082 C CA . HIS A 1 136 ? 4.579 10.796 -0.073 1.00 96.56 136 HIS A CA 1
ATOM 1083 C C . HIS A 1 136 ? 3.886 10.429 1.247 1.00 96.56 136 HIS A C 1
ATOM 1085 O O . HIS A 1 136 ? 3.357 11.284 1.949 1.00 96.56 136 HIS A O 1
ATOM 1091 N N . PHE A 1 137 ? 3.839 9.140 1.567 1.00 97.56 137 PHE A N 1
ATOM 1092 C CA . PHE A 1 137 ? 3.230 8.581 2.780 1.00 97.56 137 PHE A CA 1
ATOM 1093 C C . PHE A 1 137 ? 4.274 8.222 3.845 1.00 97.56 137 PHE A C 1
ATOM 1095 O O . PHE A 1 137 ? 3.924 7.988 4.996 1.00 97.56 137 PHE A O 1
ATOM 1102 N N . SER A 1 138 ? 5.552 8.172 3.470 1.00 94.81 138 SER A N 1
ATOM 1103 C CA . SER A 1 138 ? 6.645 7.638 4.290 1.00 94.81 138 SER A CA 1
ATOM 1104 C C . SER A 1 138 ? 6.725 8.264 5.692 1.00 94.81 138 SER A C 1
ATOM 1106 O O . SER A 1 138 ? 6.845 7.528 6.668 1.00 94.81 138 SER A O 1
ATOM 1108 N N . ASN A 1 139 ? 6.572 9.588 5.823 1.00 97.38 139 ASN A N 1
ATOM 1109 C CA . ASN A 1 139 ? 6.585 10.258 7.133 1.00 97.38 139 ASN A CA 1
ATOM 1110 C C . ASN A 1 139 ? 5.373 9.866 7.993 1.00 97.38 139 ASN A C 1
ATOM 1112 O O . ASN A 1 139 ? 5.522 9.536 9.164 1.00 97.38 139 ASN A O 1
ATOM 1116 N N . ASN A 1 140 ? 4.180 9.841 7.399 1.00 98.50 140 ASN A N 1
ATOM 1117 C CA . ASN A 1 140 ? 2.937 9.464 8.073 1.00 98.50 140 ASN A CA 1
ATOM 1118 C C . ASN A 1 140 ? 2.957 8.000 8.548 1.00 98.50 140 ASN A C 1
ATOM 1120 O O . ASN A 1 140 ? 2.548 7.698 9.667 1.00 98.50 140 ASN A O 1
ATOM 1124 N N . ILE A 1 141 ? 3.500 7.092 7.732 1.00 97.88 141 ILE A N 1
ATOM 1125 C CA . ILE A 1 141 ? 3.692 5.683 8.107 1.00 97.88 141 ILE A CA 1
ATOM 1126 C C . ILE A 1 141 ? 4.721 5.559 9.239 1.00 97.88 141 ILE A C 1
ATOM 1128 O O . ILE A 1 141 ? 4.534 4.758 10.155 1.00 97.88 141 ILE A O 1
ATOM 1132 N N . GLN A 1 142 ? 5.801 6.347 9.200 1.00 97.06 142 GLN A N 1
ATOM 1133 C CA . GLN A 1 142 ? 6.833 6.321 10.236 1.00 97.06 142 GLN A CA 1
ATOM 1134 C C . GLN A 1 142 ? 6.333 6.849 11.588 1.00 97.06 142 GLN A C 1
ATOM 1136 O O . GLN A 1 142 ? 6.708 6.300 12.627 1.00 97.06 142 GLN A O 1
ATOM 1141 N N . ASN A 1 143 ? 5.459 7.857 11.582 1.00 97.19 143 ASN A N 1
ATOM 1142 C CA . ASN A 1 143 ? 4.787 8.327 12.794 1.00 97.19 143 ASN A CA 1
ATOM 1143 C C . ASN A 1 143 ? 3.965 7.192 13.417 1.00 97.19 143 ASN A C 1
ATOM 1145 O O . ASN A 1 143 ? 4.234 6.795 14.547 1.00 97.19 143 ASN A O 1
ATOM 1149 N N . ALA A 1 144 ? 3.091 6.557 12.628 1.00 97.38 144 ALA A N 1
ATOM 1150 C CA . ALA A 1 144 ? 2.273 5.447 13.110 1.00 97.38 144 ALA A CA 1
ATOM 1151 C C . ALA A 1 144 ? 3.113 4.253 13.611 1.00 97.38 144 ALA A C 1
ATOM 1153 O O . ALA A 1 144 ? 2.742 3.593 14.576 1.00 97.38 144 ALA A O 1
ATOM 1154 N N . ARG A 1 145 ? 4.272 3.965 12.997 1.00 96.56 145 ARG A N 1
ATOM 1155 C CA . ARG A 1 145 ? 5.210 2.942 13.504 1.00 96.56 145 ARG A CA 1
ATOM 1156 C C . ARG A 1 145 ? 5.784 3.285 14.872 1.00 96.56 145 ARG A C 1
ATOM 1158 O O . ARG A 1 145 ? 5.907 2.393 15.706 1.00 96.56 145 ARG A O 1
ATOM 1165 N N . SER A 1 146 ? 6.145 4.546 15.086 1.00 96.38 146 SER A N 1
ATOM 1166 C CA . SER A 1 146 ? 6.669 5.006 16.375 1.00 96.38 146 SER A CA 1
ATOM 1167 C C . SER A 1 146 ? 5.627 4.818 17.479 1.00 96.38 146 SER A C 1
ATOM 1169 O O . SER A 1 146 ? 5.948 4.275 18.535 1.00 96.38 146 SER A O 1
ATOM 1171 N N . ASP A 1 147 ? 4.372 5.165 17.196 1.00 95.38 147 ASP A N 1
ATOM 1172 C CA . ASP A 1 147 ? 3.263 4.996 18.139 1.00 95.38 147 ASP A CA 1
ATOM 1173 C C . ASP A 1 147 ? 2.966 3.514 18.405 1.00 95.38 147 ASP A C 1
ATOM 1175 O O . ASP A 1 147 ? 2.816 3.094 19.554 1.00 95.38 147 ASP A O 1
ATOM 1179 N N . ALA A 1 148 ? 2.955 2.688 17.355 1.00 95.69 148 ALA A N 1
ATOM 1180 C CA . ALA A 1 148 ? 2.749 1.248 17.476 1.00 95.69 148 ALA A CA 1
ATOM 1181 C C . ALA A 1 148 ? 3.817 0.579 18.349 1.00 95.69 148 ALA A C 1
ATOM 1183 O O . ALA A 1 148 ? 3.474 -0.250 19.187 1.00 95.69 148 ALA A O 1
ATOM 1184 N N . HIS A 1 149 ? 5.088 0.958 18.199 1.00 94.00 149 HIS A N 1
ATOM 1185 C CA . HIS A 1 149 ? 6.173 0.450 19.039 1.00 94.00 149 HIS A CA 1
ATOM 1186 C C . HIS A 1 149 ? 5.959 0.809 20.518 1.00 94.00 149 HIS A C 1
ATOM 1188 O O . HIS A 1 149 ? 6.152 -0.021 21.399 1.00 94.00 149 HIS A O 1
ATOM 1194 N N . GLN A 1 150 ? 5.491 2.026 20.806 1.00 93.31 150 GLN A N 1
ATOM 1195 C CA . GLN A 1 150 ? 5.244 2.460 22.182 1.00 93.31 150 GLN A CA 1
ATOM 1196 C C . GLN A 1 150 ? 4.023 1.800 22.829 1.00 93.31 150 GLN A C 1
ATOM 1198 O O . GLN A 1 150 ? 4.005 1.661 24.054 1.00 93.31 150 GLN A O 1
ATOM 1203 N N . ILE A 1 151 ? 2.997 1.464 22.043 1.00 94.62 151 ILE A N 1
ATOM 1204 C CA . ILE A 1 151 ? 1.684 1.035 22.545 1.00 94.62 151 ILE A CA 1
ATOM 1205 C C . ILE A 1 151 ? 1.513 -0.487 22.478 1.00 94.62 151 ILE A C 1
ATOM 1207 O O . ILE A 1 151 ? 0.996 -1.068 23.426 1.00 94.62 151 ILE A O 1
ATOM 1211 N N . LEU A 1 152 ? 1.940 -1.129 21.386 1.00 91.38 152 LEU A N 1
ATOM 1212 C CA . LEU A 1 152 ? 1.647 -2.538 21.084 1.00 91.38 152 LEU A CA 1
ATOM 1213 C C . LEU A 1 152 ? 2.760 -3.515 21.496 1.00 91.38 152 LEU A C 1
ATOM 1215 O O . LEU A 1 152 ? 2.528 -4.721 21.473 1.00 91.38 152 LEU A O 1
ATOM 1219 N N . GLU A 1 153 ? 3.963 -3.031 21.824 1.00 82.06 153 GLU A N 1
ATOM 1220 C CA . GLU A 1 153 ? 5.045 -3.867 22.382 1.00 82.06 153 GLU A CA 1
ATOM 1221 C C . GLU A 1 153 ? 5.076 -3.884 23.923 1.00 82.06 153 GLU A C 1
ATOM 1223 O O . GLU A 1 153 ? 6.000 -4.450 24.507 1.00 82.06 153 GLU A O 1
ATOM 1228 N N . ARG A 1 154 ? 4.082 -3.275 24.582 1.00 58.09 154 ARG A N 1
ATOM 1229 C CA . ARG A 1 154 ? 3.886 -3.364 26.039 1.00 58.09 154 ARG A CA 1
ATOM 1230 C C . ARG A 1 154 ? 3.175 -4.654 26.426 1.00 58.09 154 ARG A C 1
ATOM 1232 O O . ARG A 1 154 ? 3.540 -5.199 27.490 1.00 58.09 154 ARG A O 1
#

Nearest PDB structures (foldseek):
  6xr2-assembly2_E  TM=2.550E-01  e=1.541E+00  synthetic construct

Radius of gyration: 15.47 Å; Cα contacts (8 Å, |Δi|>4): 183; chains: 1; bounding box: 40×29×43 Å

Solvent-accessible surface area (backbone atoms only — not comparable to full-atom values): 8426 Å² total; per-residue (Å²): 102,75,70,52,49,61,52,38,49,51,51,45,46,68,69,23,58,36,63,35,63,93,52,63,65,66,60,51,52,51,53,45,39,52,53,28,53,76,70,75,41,76,72,45,72,66,51,41,58,62,69,47,62,42,60,45,71,71,58,51,50,59,32,51,54,47,52,26,48,41,42,43,48,29,29,76,78,72,61,48,75,30,75,83,71,64,49,26,69,46,52,26,52,47,48,46,54,42,51,76,66,66,49,55,49,72,59,48,51,51,50,50,54,33,50,56,46,47,34,47,35,52,34,38,30,19,64,77,65,68,66,82,59,82,63,75,32,65,67,36,50,50,51,41,50,55,51,37,56,70,64,50,72,112

Foldseek 3Di:
DADALLVQLVCLLVQLPLDPAPHDPVVQLVVQQVVCVVVVHDSDPVSSLLQHGDHDPVLSVLLSVLSSQLQVQCCPVPNDRHSLPDALVSLLVSLVVVLVVLDALVVSVSSLSSVSNSQVSSQSNCVSVVVVDHYDNPVSSVVSNVVSCVRNVD

pLDDT: mean 95.65, std 4.25, range [58.09, 98.81]

Sequence (154 aa):
MRGSPVKQVQDLFHQSGINQIGTSKHIAKETVREKLNQENKSTTWHNVGKNMGIHSYKTADSYREVWIAVHRDAKENIGVKSIENLKGEHVQHYLEGKISQNVAHSTFMTYASACEKLEQTLNLYAEKNETGNSYHFSNNIQNARSDAHQILER

Secondary structure (DSSP, 8-state):
--S-HHHHHHHHHHHSS-B-TTS-HHHHHHHHHHHHHHTT----HHHHHHHS-B--HHHHHHHHHHHHHHHHHHHHHT---SGGG--HHHHHHHHHHHHHTT--HHHHHHHHHHHHHHHHHHHHHHHHTT-------HHHHHHHHHHHHHHH--

Mean predicted aligned error: 3.01 Å